Protein AF-X6NP87-F1 (afdb_monomer)

Structure (mmCIF, N/CA/C/O backbone):
data_AF-X6NP87-F1
#
_entry.id   AF-X6NP87-F1
#
loop_
_atom_site.group_PDB
_atom_site.id
_atom_site.type_symbol
_atom_site.label_atom_id
_atom_site.label_alt_id
_atom_site.label_comp_id
_atom_site.label_asym_id
_atom_site.label_entity_id
_atom_site.label_seq_id
_atom_site.pdbx_PDB_ins_code
_atom_site.Cartn_x
_atom_site.Cartn_y
_atom_site.Cartn_z
_atom_site.occupancy
_atom_site.B_iso_or_equiv
_atom_site.auth_seq_id
_atom_site.auth_comp_id
_atom_site.auth_asym_id
_atom_site.auth_atom_id
_atom_site.pdbx_PDB_model_num
ATOM 1 N N . MET A 1 1 ? -3.966 -26.274 59.854 1.00 47.59 1 MET A N 1
ATOM 2 C CA . MET A 1 1 ? -4.151 -26.966 58.561 1.00 47.59 1 MET A CA 1
ATOM 3 C C . MET A 1 1 ? -4.924 -26.050 57.629 1.00 47.59 1 MET A C 1
ATOM 5 O O . MET A 1 1 ? -5.971 -25.593 58.050 1.00 47.59 1 MET A O 1
ATOM 9 N N . SER A 1 2 ? -4.430 -25.860 56.399 1.00 49.91 2 SER A N 1
ATOM 10 C CA . SER A 1 2 ? -5.185 -25.418 55.207 1.00 49.91 2 SER A CA 1
ATOM 11 C C . SER A 1 2 ? -5.801 -23.999 55.250 1.00 49.91 2 SER A C 1
ATOM 13 O O . SER A 1 2 ? -6.514 -23.652 56.171 1.00 49.91 2 SER A O 1
ATOM 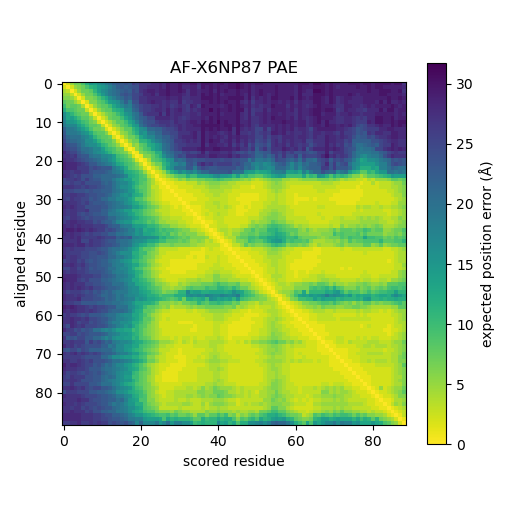15 N N . LYS A 1 3 ? -5.619 -23.098 54.283 1.00 47.44 3 LYS A N 1
ATOM 16 C CA . LYS A 1 3 ? -5.414 -23.270 52.842 1.00 47.44 3 LYS A CA 1
ATOM 17 C C . LYS A 1 3 ? -4.498 -22.154 52.325 1.00 47.44 3 LYS A C 1
ATOM 19 O O . LYS A 1 3 ? -4.806 -20.975 52.465 1.00 47.44 3 LYS A O 1
ATOM 24 N N . LYS A 1 4 ? -3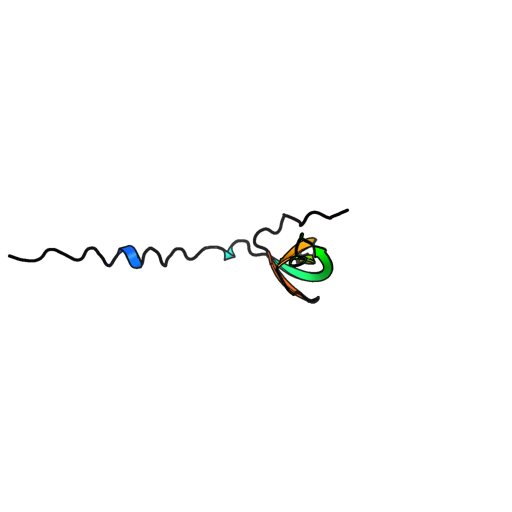.382 -22.540 51.701 1.00 47.31 4 LYS A N 1
ATOM 25 C CA . LYS A 1 4 ? -2.664 -21.700 50.736 1.00 47.31 4 LYS A CA 1
ATOM 26 C C . LYS A 1 4 ? -3.394 -21.786 49.396 1.00 47.31 4 LYS A C 1
ATOM 28 O O . LYS A 1 4 ? -3.820 -22.871 49.013 1.00 47.31 4 LYS A O 1
ATOM 33 N N . GLY A 1 5 ? -3.403 -20.677 48.663 1.00 49.03 5 GLY A N 1
ATOM 34 C CA . GLY A 1 5 ? -3.541 -20.677 47.209 1.00 49.03 5 GLY A C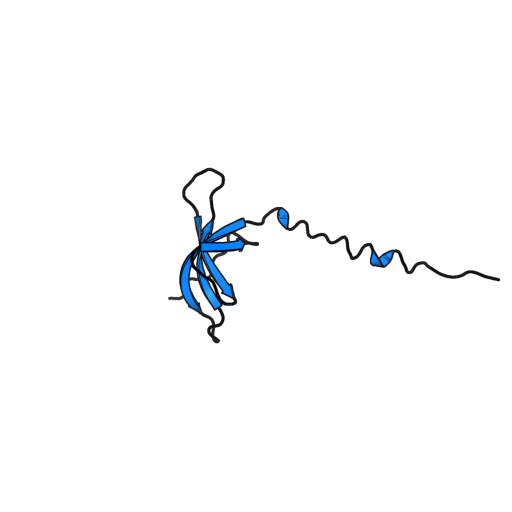A 1
ATOM 35 C C . GLY A 1 5 ? -4.914 -20.260 46.700 1.00 49.03 5 GLY A C 1
ATOM 36 O O . GLY A 1 5 ? -5.881 -20.984 46.865 1.00 49.03 5 GLY A O 1
ATOM 37 N N . THR A 1 6 ? -4.962 -19.090 46.057 1.00 47.25 6 THR A N 1
ATOM 38 C CA . THR A 1 6 ? -5.150 -18.960 44.597 1.00 47.25 6 THR A CA 1
ATOM 39 C C . THR A 1 6 ? -5.101 -17.475 44.219 1.00 47.25 6 THR A C 1
ATOM 41 O O . THR A 1 6 ? -6.091 -16.886 43.801 1.00 47.25 6 THR A O 1
ATOM 44 N N . GLN A 1 7 ? -3.932 -16.841 44.340 1.00 48.75 7 GLN A N 1
ATOM 45 C CA . GLN A 1 7 ? -3.658 -15.551 43.686 1.00 48.75 7 GLN A CA 1
ATOM 46 C C . GLN A 1 7 ? -3.065 -15.802 42.291 1.00 48.75 7 GLN A C 1
ATOM 48 O O . GLN A 1 7 ? -1.959 -15.384 41.979 1.00 48.75 7 GLN A O 1
ATOM 53 N N . GLY A 1 8 ? -3.774 -16.584 41.474 1.00 46.31 8 GLY A N 1
ATOM 54 C CA . GLY A 1 8 ? -3.325 -16.978 40.131 1.00 46.31 8 GLY A CA 1
ATOM 55 C C . GLY A 1 8 ? -4.278 -16.577 39.006 1.00 46.31 8 GLY A C 1
ATOM 56 O O . GLY A 1 8 ? -3.928 -16.725 37.844 1.00 46.31 8 GLY A O 1
ATOM 57 N N . LYS A 1 9 ? -5.478 -16.073 39.327 1.00 41.78 9 LYS A N 1
ATOM 58 C CA . LYS A 1 9 ? -6.515 -15.772 38.323 1.00 41.78 9 LYS A CA 1
ATOM 59 C C . LYS A 1 9 ? -6.691 -14.290 37.986 1.00 41.78 9 LYS A C 1
ATOM 61 O O . LYS A 1 9 ? -7.304 -14.002 36.971 1.00 41.78 9 LYS A O 1
ATOM 66 N N . LYS A 1 10 ? -6.138 -13.358 38.774 1.00 39.62 10 LYS A N 1
ATOM 67 C CA . LYS A 1 10 ? -6.285 -11.914 38.496 1.00 39.62 10 LYS A CA 1
ATOM 68 C C . LYS A 1 10 ? -5.382 -11.392 37.374 1.00 39.62 10 LYS A C 1
ATOM 70 O O . LYS A 1 10 ? -5.777 -10.471 36.684 1.00 39.62 10 LYS A O 1
ATOM 75 N N . LYS A 1 11 ? -4.229 -12.023 37.127 1.00 42.03 11 LYS A N 1
ATOM 76 C CA . LYS A 1 11 ? -3.278 -11.566 36.097 1.00 42.03 11 LYS A CA 1
ATOM 77 C C . LYS A 1 11 ? -3.733 -11.780 34.651 1.00 42.03 11 LYS A C 1
ATOM 79 O O . LYS A 1 11 ? -3.179 -11.155 33.765 1.00 42.03 11 LYS A O 1
ATOM 84 N N . LYS A 1 12 ? -4.700 -12.670 34.404 1.00 38.97 12 LYS A N 1
ATOM 85 C CA . LYS A 1 12 ? -5.092 -13.039 33.035 1.00 38.97 12 LYS A CA 1
ATOM 86 C C . LYS A 1 12 ? -6.146 -12.102 32.429 1.00 38.97 12 LYS A C 1
ATOM 88 O O . LYS A 1 12 ? -6.262 -12.058 31.218 1.00 38.97 12 LYS A O 1
ATOM 93 N N . ALA A 1 13 ? -6.881 -11.364 33.264 1.00 42.91 13 ALA A N 1
ATOM 94 C CA . ALA A 1 13 ? -7.871 -10.384 32.810 1.00 42.91 13 ALA A CA 1
ATOM 95 C C . ALA A 1 13 ? -7.226 -9.030 32.458 1.00 42.91 13 ALA A C 1
ATOM 97 O O . ALA A 1 13 ? -7.647 -8.379 31.516 1.00 42.91 13 ALA A O 1
ATOM 98 N N . GLU A 1 14 ? -6.148 -8.645 33.151 1.00 43.12 14 GLU A N 1
ATOM 99 C CA . GLU A 1 14 ? -5.436 -7.382 32.886 1.00 43.12 14 GLU A CA 1
ATOM 100 C C . GLU A 1 14 ? -4.648 -7.393 31.558 1.00 43.12 14 GLU A C 1
ATOM 102 O O . GLU A 1 14 ? -4.297 -6.336 31.042 1.00 43.12 14 GLU A O 1
ATOM 107 N N . GLU A 1 15 ? -4.367 -8.567 30.978 1.00 46.44 15 GLU A N 1
ATOM 108 C CA . GLU A 1 15 ? -3.714 -8.676 29.661 1.00 46.44 15 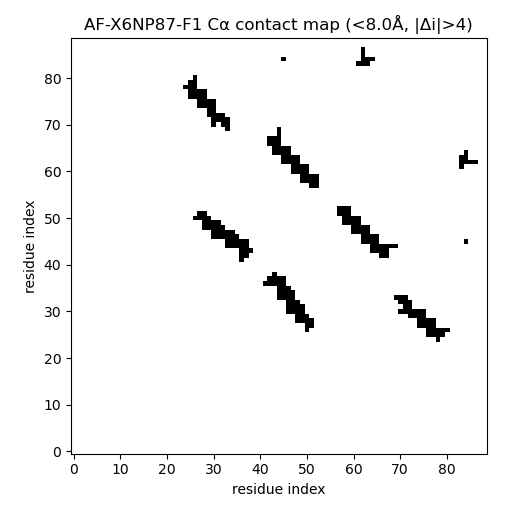GLU A CA 1
ATOM 109 C C . GLU A 1 15 ? -4.690 -8.525 28.479 1.00 46.44 15 GLU A C 1
ATOM 111 O O . GLU A 1 15 ? -4.243 -8.186 27.384 1.00 46.44 15 GLU A O 1
ATOM 116 N N . GLU A 1 16 ? -5.999 -8.718 28.685 1.00 44.66 16 GLU A N 1
ATOM 117 C CA . GLU A 1 16 ? -7.026 -8.559 27.638 1.00 44.66 16 GLU A CA 1
ATOM 118 C C . GLU A 1 16 ? -7.498 -7.099 27.474 1.00 44.66 16 GLU A C 1
ATOM 120 O O . GLU A 1 16 ? -8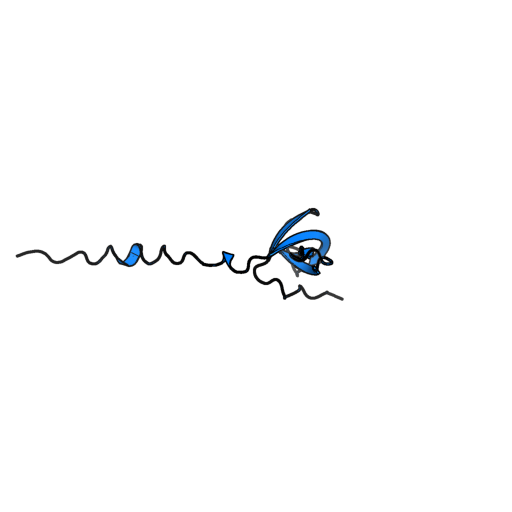.039 -6.751 26.430 1.00 44.66 16 GLU A O 1
ATOM 125 N N . GLU A 1 17 ? -7.204 -6.216 28.436 1.00 46.56 17 GLU A N 1
ATOM 126 C CA . GLU A 1 17 ? -7.605 -4.795 28.432 1.00 46.56 17 GLU A CA 1
ATOM 127 C C . GLU A 1 17 ? -6.541 -3.831 27.877 1.00 46.56 17 GLU A C 1
ATOM 129 O O . GLU A 1 17 ? -6.642 -2.617 28.040 1.00 46.56 17 GLU A O 1
ATOM 134 N N . LYS A 1 18 ? -5.541 -4.319 27.131 1.00 45.75 18 LYS A N 1
ATOM 135 C CA . LYS A 1 18 ? -4.893 -3.456 26.124 1.00 45.75 18 LYS A CA 1
ATOM 136 C C . LYS A 1 18 ? -5.734 -3.455 24.853 1.00 45.75 18 LYS A C 1
ATOM 138 O O . LYS A 1 18 ? -5.249 -3.775 23.768 1.00 45.75 18 LYS A O 1
ATOM 143 N N . GLU A 1 19 ? -7.004 -3.094 25.014 1.00 49.72 19 GLU A N 1
ATOM 144 C CA . GLU A 1 19 ? -7.801 -2.530 23.939 1.00 49.72 19 GLU A CA 1
ATOM 145 C C . GLU A 1 19 ? -7.034 -1.295 23.486 1.00 49.72 19 GLU A C 1
ATOM 147 O O . GLU A 1 19 ? -6.826 -0.326 24.213 1.00 49.72 19 GLU A O 1
ATOM 152 N N . ILE A 1 20 ? -6.412 -1.429 22.331 1.00 51.62 20 ILE A N 1
ATOM 153 C CA . ILE A 1 20 ? -5.571 -0.390 21.790 1.00 51.62 20 ILE A CA 1
ATOM 154 C C . ILE A 1 20 ? -6.558 0.706 21.391 1.00 51.62 20 ILE A C 1
ATOM 156 O O . ILE A 1 20 ? -7.337 0.483 20.466 1.00 51.62 20 ILE A O 1
ATOM 160 N N . ASP A 1 21 ? -6.529 1.857 22.064 1.00 47.81 21 ASP A N 1
ATOM 161 C CA . ASP A 1 21 ? -7.196 3.107 21.658 1.00 47.81 21 ASP A CA 1
ATOM 162 C C . ASP A 1 21 ? -6.613 3.616 20.311 1.00 47.81 21 ASP A C 1
ATOM 164 O O . ASP A 1 21 ? -6.092 4.723 20.177 1.00 47.81 21 ASP A O 1
ATOM 168 N N . LEU A 1 22 ? -6.617 2.760 19.286 1.00 53.31 22 LEU A N 1
ATOM 169 C CA . LEU A 1 22 ? -6.066 2.964 17.948 1.00 53.31 22 LEU A CA 1
ATOM 170 C C . LEU A 1 22 ? -7.035 3.736 17.051 1.00 53.31 22 LEU A C 1
ATOM 172 O O . LEU A 1 22 ? -6.628 4.220 15.997 1.00 53.31 22 LEU A O 1
ATOM 176 N N . GLU A 1 23 ? -8.299 3.878 17.451 1.00 55.06 23 GLU A N 1
ATOM 177 C CA . GLU A 1 23 ? -9.318 4.591 16.675 1.00 55.06 23 GLU A CA 1
ATOM 178 C C . GLU A 1 23 ? -9.097 6.104 16.629 1.00 55.06 23 GLU A C 1
ATOM 180 O O . GLU A 1 23 ? -9.599 6.766 15.722 1.00 55.06 23 GLU A O 1
ATOM 185 N N . ALA A 1 24 ? -8.284 6.661 17.530 1.00 58.84 24 ALA A N 1
ATOM 186 C CA . ALA A 1 24 ? -8.127 8.107 17.648 1.00 58.84 24 ALA A CA 1
ATOM 187 C C . ALA A 1 24 ? -7.463 8.784 16.430 1.00 58.84 24 ALA A C 1
ATO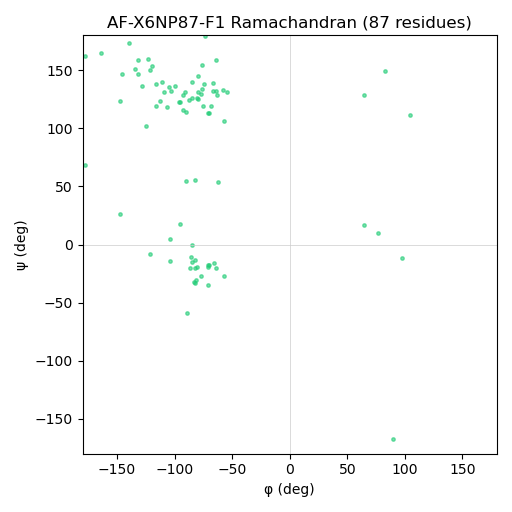M 189 O O . ALA A 1 24 ? -7.563 10.000 16.313 1.00 58.84 24 ALA A O 1
ATOM 190 N N . ASN A 1 25 ? -6.803 8.049 15.519 1.00 69.19 25 ASN A N 1
ATOM 191 C CA . ASN A 1 25 ? -6.091 8.648 14.372 1.00 69.19 25 ASN A CA 1
ATOM 192 C C . ASN A 1 25 ? -6.068 7.791 13.086 1.00 69.19 25 ASN A C 1
ATOM 194 O O . ASN A 1 25 ? -5.171 7.934 12.251 1.00 69.19 25 ASN A O 1
ATOM 198 N N . LEU A 1 26 ? -7.046 6.903 12.882 1.00 84.62 26 LEU A N 1
ATOM 199 C CA . LEU A 1 26 ? -7.136 6.129 11.637 1.00 84.62 26 LEU A CA 1
ATOM 200 C C . LEU A 1 26 ? -7.657 6.988 10.481 1.00 84.62 26 LEU A C 1
ATOM 202 O O . LEU A 1 26 ? -8.793 7.460 10.492 1.00 84.62 26 LEU A O 1
ATOM 206 N N . VAL A 1 27 ? -6.846 7.135 9.432 1.00 89.62 27 VAL A N 1
ATOM 207 C CA . VAL A 1 27 ? -7.238 7.883 8.232 1.00 89.62 27 VAL A CA 1
ATOM 208 C C . VAL A 1 27 ? -7.530 6.928 7.083 1.00 89.62 27 VAL A C 1
ATOM 210 O O . VAL A 1 27 ? -6.649 6.220 6.597 1.00 89.62 27 VAL A O 1
ATOM 213 N N . HIS A 1 28 ? -8.768 6.940 6.601 1.00 92.38 28 HIS A N 1
ATOM 214 C CA . HIS A 1 28 ? -9.180 6.145 5.450 1.00 92.38 28 HIS A CA 1
ATOM 215 C C . HIS A 1 28 ? -8.742 6.822 4.150 1.00 92.38 28 HIS A C 1
ATOM 217 O O . HIS A 1 28 ? -8.998 8.004 3.937 1.00 92.38 28 HIS A O 1
ATOM 223 N N . ALA A 1 29 ? -8.108 6.074 3.253 1.00 94.56 29 ALA A N 1
ATOM 224 C CA . ALA A 1 29 ? -7.648 6.574 1.965 1.00 94.56 29 ALA A CA 1
ATOM 225 C C . ALA A 1 29 ? -8.131 5.674 0.826 1.00 94.56 29 ALA A C 1
ATOM 227 O O . ALA A 1 29 ? -8.037 4.452 0.901 1.00 94.56 29 ALA A O 1
ATOM 228 N N . LYS A 1 30 ? -8.611 6.277 -0.262 1.00 95.75 30 LYS A N 1
ATOM 229 C CA . LYS A 1 30 ? -9.067 5.559 -1.455 1.00 95.75 30 LYS A CA 1
ATOM 230 C C . LYS A 1 30 ? -7.932 5.389 -2.456 1.00 95.75 30 LYS A C 1
ATOM 232 O O . LYS A 1 30 ? -7.276 6.364 -2.822 1.00 95.75 30 LYS A O 1
ATOM 237 N N . VAL A 1 31 ? -7.732 4.180 -2.968 1.00 96.88 31 VAL A N 1
ATOM 238 C CA . VAL A 1 31 ? -6.751 3.890 -4.017 1.00 96.88 31 VAL A CA 1
ATOM 239 C C . VAL A 1 31 ? -7.228 4.479 -5.345 1.00 96.88 31 VAL A C 1
ATOM 241 O O . VAL A 1 31 ? -8.213 4.032 -5.935 1.00 96.88 31 VAL A O 1
ATOM 244 N N . LEU A 1 32 ? -6.503 5.482 -5.842 1.00 96.50 32 LEU A N 1
ATOM 245 C CA . LEU A 1 32 ? -6.757 6.110 -7.141 1.00 96.50 32 LEU A CA 1
ATOM 246 C C . LEU A 1 32 ? -6.154 5.312 -8.295 1.00 96.50 32 LEU A C 1
ATOM 248 O O . LEU A 1 32 ? -6.704 5.304 -9.397 1.00 96.50 32 LEU A O 1
ATOM 252 N N . GLY A 1 33 ? -5.014 4.665 -8.059 1.00 95.31 33 GLY A N 1
ATOM 253 C CA . GLY A 1 33 ? -4.322 3.901 -9.083 1.00 95.31 33 GLY A CA 1
ATOM 254 C C . GLY A 1 33 ? -3.064 3.214 -8.575 1.00 95.31 33 GLY A C 1
ATOM 255 O O . GLY A 1 33 ? -2.513 3.558 -7.528 1.00 95.31 33 GLY A O 1
ATOM 256 N N . ILE A 1 34 ? -2.619 2.239 -9.357 1.00 94.44 34 ILE A N 1
ATOM 257 C CA . ILE A 1 34 ? -1.381 1.497 -9.139 1.00 94.44 34 ILE A CA 1
ATOM 258 C C . ILE A 1 34 ? -0.284 2.201 -9.932 1.00 94.44 34 ILE A C 1
ATOM 260 O O . ILE A 1 34 ? -0.470 2.484 -11.112 1.00 94.44 34 ILE A O 1
ATOM 264 N N . VAL A 1 35 ? 0.833 2.513 -9.278 1.00 93.00 35 VAL A N 1
ATOM 265 C CA . VAL A 1 35 ? 1.961 3.214 -9.902 1.00 93.00 35 VAL A CA 1
ATOM 266 C C . VAL A 1 35 ? 2.923 2.203 -10.506 1.00 93.00 35 VAL A C 1
ATOM 268 O O . VAL A 1 35 ? 3.177 2.230 -11.704 1.00 93.00 35 VAL A O 1
ATOM 271 N N . MET A 1 36 ? 3.452 1.302 -9.677 1.00 91.25 36 MET A N 1
ATOM 272 C CA . MET A 1 36 ? 4.424 0.289 -10.089 1.00 91.25 36 MET A CA 1
ATOM 273 C C . MET A 1 36 ? 4.537 -0.829 -9.050 1.00 91.25 36 MET A C 1
ATOM 275 O O . MET A 1 36 ? 4.148 -0.655 -7.893 1.00 91.25 36 MET A O 1
ATOM 279 N N . ARG A 1 37 ? 5.137 -1.958 -9.436 1.00 91.12 37 ARG A N 1
ATOM 280 C CA . ARG A 1 37 ? 5.673 -2.932 -8.475 1.00 91.12 37 ARG A CA 1
ATOM 281 C C . ARG A 1 37 ? 7.081 -2.522 -8.056 1.00 91.12 37 ARG A C 1
ATOM 283 O O . ARG A 1 37 ? 7.867 -2.063 -8.877 1.00 91.12 37 ARG A O 1
ATOM 290 N N . THR A 1 38 ? 7.378 -2.676 -6.776 1.00 86.12 38 THR A N 1
ATOM 291 C CA . THR A 1 38 ? 8.626 -2.269 -6.133 1.00 86.12 38 THR A CA 1
ATOM 292 C C . THR A 1 38 ? 9.106 -3.322 -5.123 1.00 86.12 38 THR A C 1
ATOM 294 O O . THR A 1 38 ? 8.433 -4.322 -4.853 1.00 86.12 38 THR A O 1
ATOM 297 N N . GLY A 1 39 ? 10.303 -3.104 -4.577 1.00 84.00 39 GLY A N 1
ATOM 298 C CA . GLY A 1 39 ? 11.009 -4.021 -3.685 1.00 84.00 39 GLY A CA 1
ATOM 299 C C . GLY A 1 39 ? 11.776 -5.113 -4.436 1.00 84.00 39 GLY A C 1
ATOM 300 O O . GLY A 1 39 ? 11.357 -5.568 -5.496 1.00 84.00 39 GLY A O 1
ATOM 301 N N . ALA A 1 40 ? 12.891 -5.576 -3.863 1.00 83.62 40 ALA A N 1
ATOM 302 C CA . ALA A 1 40 ? 13.811 -6.526 -4.507 1.00 83.62 40 ALA A CA 1
ATOM 303 C C . ALA A 1 40 ? 13.154 -7.850 -4.952 1.00 83.62 40 ALA A C 1
ATOM 305 O O . ALA A 1 40 ? 13.617 -8.483 -5.892 1.00 83.62 40 ALA A O 1
ATOM 306 N N . ARG A 1 41 ? 12.065 -8.265 -4.287 1.00 85.62 41 ARG A N 1
ATOM 307 C CA . ARG A 1 41 ? 11.291 -9.477 -4.616 1.00 85.62 41 ARG A CA 1
ATOM 308 C C . ARG A 1 41 ? 9.963 -9.201 -5.339 1.00 85.62 41 ARG A C 1
ATOM 310 O O . ARG A 1 41 ? 9.178 -10.124 -5.514 1.00 85.62 41 ARG A O 1
ATOM 317 N N . GLY A 1 42 ? 9.661 -7.950 -5.700 1.00 82.44 42 GLY A N 1
ATOM 318 C CA . GLY A 1 42 ? 8.439 -7.584 -6.438 1.00 82.44 42 GLY A CA 1
ATOM 319 C C . GLY A 1 42 ? 7.110 -7.814 -5.696 1.00 82.44 42 GLY A C 1
ATOM 320 O O . GLY A 1 42 ? 6.049 -7.850 -6.326 1.00 82.44 42 GLY A O 1
ATOM 321 N N . GLN A 1 43 ? 7.159 -7.994 -4.372 1.00 88.88 43 GLN A N 1
ATOM 322 C CA . GLN A 1 43 ? 5.991 -8.254 -3.515 1.00 88.88 43 GLN A CA 1
ATOM 323 C C . GLN A 1 43 ? 5.280 -6.976 -3.048 1.00 88.88 43 GLN A C 1
ATOM 325 O O . GLN A 1 43 ? 4.188 -7.046 -2.481 1.00 88.88 43 GLN A O 1
ATOM 330 N N . VAL A 1 44 ? 5.897 -5.813 -3.269 1.00 93.44 44 VAL A N 1
ATOM 331 C CA . VAL A 1 44 ? 5.359 -4.521 -2.850 1.00 93.44 44 VAL A CA 1
ATOM 332 C C . VAL A 1 44 ? 4.816 -3.797 -4.071 1.00 93.44 44 VAL A C 1
ATOM 334 O O . VAL A 1 44 ? 5.461 -3.740 -5.114 1.00 93.44 44 VAL A O 1
ATOM 337 N N . THR A 1 45 ? 3.636 -3.214 -3.942 1.00 93.88 45 THR A N 1
ATOM 338 C CA . THR A 1 45 ? 3.024 -2.385 -4.976 1.00 93.88 45 THR A CA 1
ATOM 339 C C . THR A 1 45 ? 2.969 -0.952 -4.476 1.00 93.88 45 THR A C 1
ATOM 341 O O . THR A 1 45 ? 2.396 -0.681 -3.422 1.00 93.88 45 THR A O 1
ATOM 344 N N . GLN A 1 46 ? 3.557 -0.022 -5.225 1.00 94.00 46 GLN A N 1
ATOM 345 C CA . GLN A 1 46 ? 3.385 1.396 -4.954 1.00 94.00 46 GLN A CA 1
ATOM 346 C C . GLN A 1 46 ? 2.050 1.855 -5.542 1.00 94.00 46 GLN A C 1
ATOM 348 O O . GLN A 1 46 ? 1.774 1.670 -6.730 1.00 94.00 46 GLN A O 1
ATOM 353 N N . VAL A 1 47 ? 1.223 2.467 -4.707 1.00 95.75 47 VAL A N 1
ATOM 354 C CA . VAL A 1 47 ? -0.109 2.958 -5.048 1.00 95.75 47 VAL A CA 1
ATOM 355 C C . VAL A 1 47 ? -0.212 4.450 -4.798 1.00 95.75 47 VAL A C 1
ATOM 357 O O . VAL A 1 47 ? 0.430 5.003 -3.904 1.00 95.75 47 VAL A O 1
ATOM 360 N N . LYS A 1 48 ? -1.055 5.095 -5.596 1.00 95.50 48 LYS A N 1
ATOM 361 C CA . LYS A 1 48 ? -1.484 6.473 -5.404 1.00 95.50 48 LYS A CA 1
ATOM 362 C C . LYS A 1 48 ? -2.822 6.448 -4.680 1.00 95.50 48 LYS A C 1
ATOM 364 O O . LYS A 1 48 ? -3.778 5.855 -5.186 1.00 95.50 48 LYS A O 1
ATOM 369 N N . VAL A 1 49 ? -2.899 7.095 -3.525 1.00 96.31 49 VAL A N 1
ATOM 370 C CA . VAL A 1 49 ? -4.108 7.145 -2.698 1.00 96.31 49 VAL A CA 1
ATOM 371 C C . VAL A 1 49 ? -4.590 8.573 -2.502 1.00 96.31 49 VAL A C 1
ATOM 373 O O . VAL A 1 49 ? -3.810 9.519 -2.584 1.00 96.31 49 VAL A O 1
ATOM 376 N N . SER A 1 50 ? -5.887 8.710 -2.267 1.00 94.81 50 SER A N 1
ATOM 377 C CA . SER A 1 50 ? -6.586 9.956 -1.988 1.00 94.81 50 SER A CA 1
ATOM 378 C C . SER A 1 50 ? -7.152 9.890 -0.583 1.00 94.81 50 SER A C 1
ATOM 380 O O . SER A 1 50 ? -7.997 9.038 -0.308 1.00 94.81 50 SER A O 1
ATOM 382 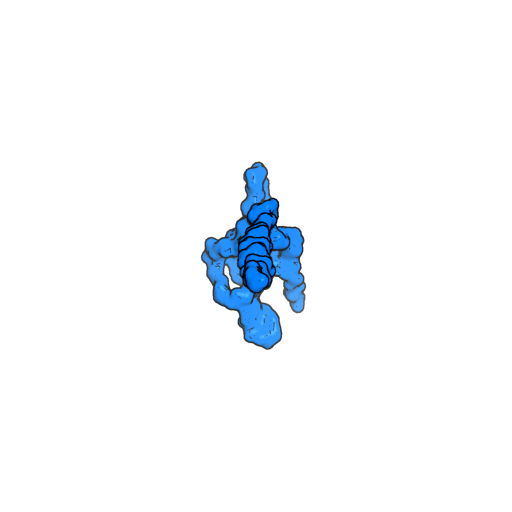N N . ILE A 1 51 ? -6.722 10.797 0.281 1.00 92.50 51 ILE A N 1
ATOM 383 C CA . ILE A 1 51 ? -7.347 11.017 1.580 1.00 92.50 51 ILE A CA 1
ATOM 384 C C . ILE A 1 51 ? -8.487 12.026 1.381 1.00 92.50 51 ILE A C 1
ATOM 386 O O . ILE A 1 51 ? -8.238 13.102 0.823 1.00 92.50 51 ILE A O 1
ATOM 390 N N . PRO A 1 52 ? -9.727 11.694 1.778 1.00 88.56 52 PRO A N 1
ATOM 391 C CA . PRO A 1 52 ? -10.811 12.661 1.812 1.00 88.56 52 PRO A CA 1
ATOM 392 C C . PRO A 1 52 ? -10.519 13.713 2.888 1.00 88.56 52 PRO A C 1
ATOM 394 O O . PRO A 1 52 ? -10.151 13.375 4.010 1.00 88.56 52 PRO A O 1
ATOM 397 N N . ASP A 1 53 ? -10.668 14.987 2.538 1.00 84.31 53 ASP A N 1
ATOM 398 C CA . ASP A 1 53 ? -10.581 16.077 3.507 1.00 84.31 53 ASP A CA 1
ATOM 399 C C . ASP A 1 53 ? -11.957 16.251 4.174 1.00 84.31 53 ASP A C 1
ATOM 401 O O . ASP A 1 53 ? -12.950 16.412 3.454 1.00 84.31 53 ASP A O 1
ATOM 405 N N . PRO A 1 54 ? -12.058 16.219 5.516 1.00 74.19 54 PRO A N 1
ATOM 406 C CA . PRO A 1 54 ? -13.335 16.386 6.212 1.00 74.19 54 PRO A CA 1
ATOM 407 C C . PRO A 1 54 ? -13.963 17.774 6.000 1.00 74.19 54 PRO A C 1
ATOM 409 O O . PRO A 1 54 ? -15.170 17.931 6.148 1.00 74.19 54 PRO A O 1
ATOM 412 N N . THR A 1 55 ? -13.172 18.772 5.607 1.00 78.00 55 THR A N 1
ATOM 413 C CA . THR A 1 55 ? -13.594 20.170 5.416 1.00 78.00 55 THR A CA 1
ATOM 414 C C . THR A 1 55 ? -14.196 20.422 4.025 1.00 78.00 55 THR A C 1
ATOM 416 O O . THR A 1 55 ? -14.575 21.545 3.707 1.00 78.00 55 THR A O 1
ATOM 419 N N . GLY A 1 56 ? -14.261 19.403 3.155 1.00 74.25 56 GLY A N 1
ATOM 420 C CA . GLY A 1 56 ? -14.759 19.547 1.779 1.00 74.25 56 GLY A CA 1
ATOM 421 C C . GLY A 1 56 ? -13.766 20.204 0.811 1.00 74.25 56 GLY A C 1
ATOM 422 O O . GLY A 1 56 ? -14.118 20.524 -0.325 1.00 74.25 56 GLY A O 1
ATOM 423 N N . ASN A 1 57 ? -12.517 20.392 1.241 1.00 83.12 57 ASN A N 1
ATOM 424 C CA . ASN A 1 57 ? -11.433 20.896 0.403 1.00 83.12 57 ASN A CA 1
ATOM 425 C C . ASN A 1 57 ? -10.932 19.837 -0.596 1.00 83.12 57 ASN A C 1
ATOM 427 O O . ASN A 1 57 ? -11.400 18.696 -0.649 1.00 83.12 57 ASN A O 1
ATOM 431 N N . LYS A 1 58 ? -9.945 20.219 -1.418 1.00 84.69 58 LYS A N 1
ATOM 432 C CA . LYS A 1 58 ? -9.303 19.300 -2.369 1.00 84.69 58 LYS A CA 1
ATOM 433 C C . LYS A 1 58 ? -8.695 18.103 -1.621 1.00 84.69 58 LYS A C 1
ATOM 435 O O . LYS A 1 58 ? -7.960 18.315 -0.659 1.00 84.69 58 LYS A O 1
ATOM 440 N N . PRO A 1 59 ? -8.924 16.862 -2.086 1.00 86.38 59 PRO A N 1
ATOM 441 C CA . PRO A 1 59 ? -8.399 15.686 -1.412 1.00 86.38 59 PRO A CA 1
ATOM 442 C C . PRO A 1 59 ? -6.870 15.645 -1.482 1.00 86.38 59 PRO A C 1
ATOM 444 O O . PRO A 1 59 ? -6.270 15.911 -2.532 1.00 86.38 59 PRO A O 1
ATOM 447 N N . ARG A 1 60 ? -6.232 15.261 -0.374 1.00 90.50 60 ARG A N 1
ATOM 448 C CA . ARG A 1 60 ? -4.777 15.102 -0.310 1.00 90.50 60 ARG A CA 1
ATOM 449 C C . ARG A 1 60 ? -4.378 13.796 -0.988 1.00 90.50 60 ARG A C 1
ATOM 451 O O . ARG A 1 60 ? -4.918 12.734 -0.687 1.00 90.50 60 ARG A O 1
ATOM 458 N N . ILE A 1 61 ? -3.417 13.868 -1.903 1.00 93.12 61 ILE A N 1
ATOM 459 C CA . ILE A 1 61 ? -2.913 12.708 -2.642 1.00 93.12 61 ILE A CA 1
ATOM 460 C C . ILE A 1 61 ? -1.565 12.295 -2.064 1.00 93.12 61 ILE A C 1
ATOM 462 O O . ILE A 1 61 ? -0.690 13.141 -1.923 1.00 93.12 61 ILE A O 1
ATOM 466 N N . LEU A 1 62 ? -1.392 11.000 -1.803 1.00 93.19 62 LEU A N 1
ATOM 467 C 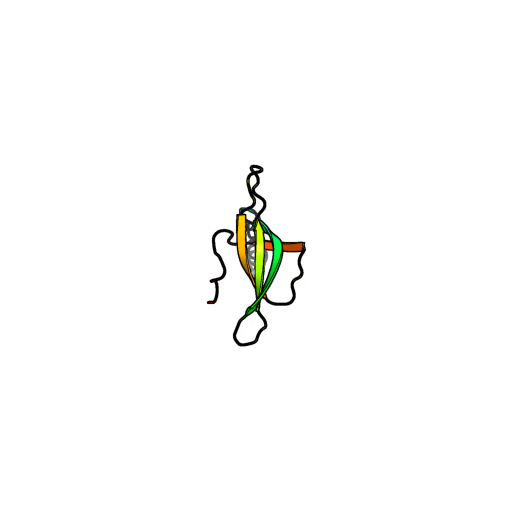CA . LEU A 1 62 ? -0.162 10.423 -1.258 1.00 93.19 62 LEU A CA 1
ATOM 468 C C . LEU A 1 62 ? 0.267 9.185 -2.048 1.00 93.19 62 LEU A C 1
ATOM 470 O O . LEU A 1 62 ? -0.561 8.502 -2.660 1.00 93.19 62 LEU A O 1
ATOM 474 N N . TYR A 1 63 ? 1.550 8.837 -1.955 1.00 94.81 63 TYR A N 1
ATOM 475 C CA . TYR A 1 63 ? 2.055 7.535 -2.392 1.00 94.81 63 TYR A CA 1
ATOM 476 C C . TYR A 1 63 ? 2.240 6.583 -1.214 1.00 94.81 63 TYR A C 1
ATOM 478 O O . TYR A 1 63 ? 2.797 6.955 -0.178 1.00 94.81 63 TYR A O 1
ATOM 486 N N . ARG A 1 64 ? 1.816 5.326 -1.379 1.00 95.38 64 ARG A N 1
ATOM 487 C CA . ARG A 1 64 ? 1.983 4.274 -0.370 1.00 95.38 64 ARG A CA 1
ATOM 488 C C . ARG A 1 64 ? 2.478 2.974 -0.961 1.00 95.38 64 ARG A C 1
ATOM 490 O O . ARG A 1 64 ? 2.217 2.667 -2.115 1.00 95.38 64 ARG A O 1
ATOM 497 N N . ASN A 1 65 ? 3.192 2.225 -0.135 1.00 94.44 65 ASN A N 1
ATOM 498 C CA . ASN A 1 65 ? 3.599 0.866 -0.430 1.00 94.44 65 ASN A CA 1
ATOM 499 C C . ASN A 1 65 ? 2.574 -0.071 0.198 1.00 94.44 65 ASN A C 1
ATOM 501 O O . ASN A 1 65 ? 2.348 -0.015 1.403 1.00 94.44 65 ASN A O 1
ATOM 505 N N . VAL A 1 66 ? 1.962 -0.913 -0.624 1.00 95.12 66 VAL A N 1
ATOM 506 C CA . VAL A 1 66 ? 1.048 -1.966 -0.190 1.00 95.12 66 VAL A CA 1
ATOM 507 C C . VAL A 1 66 ? 1.742 -3.299 -0.407 1.00 95.12 66 VAL A C 1
ATOM 509 O O . VAL A 1 66 ? 2.304 -3.548 -1.475 1.00 95.12 66 VAL A O 1
ATOM 512 N N . ALA A 1 67 ? 1.729 -4.148 0.612 1.00 93.31 67 ALA A N 1
ATOM 513 C CA . ALA A 1 67 ? 2.161 -5.527 0.468 1.00 93.31 67 ALA A CA 1
ATOM 514 C C . ALA A 1 67 ? 1.025 -6.335 -0.171 1.00 93.31 67 ALA A C 1
ATOM 516 O O . ALA A 1 67 ? -0.093 -6.343 0.339 1.00 93.31 67 ALA A O 1
ATOM 517 N N . GLY A 1 68 ? 1.317 -7.022 -1.274 1.00 91.19 68 GLY A N 1
ATOM 518 C CA . GLY A 1 68 ? 0.346 -7.888 -1.936 1.00 91.19 68 GLY A CA 1
ATOM 519 C C . GLY A 1 68 ? -0.526 -7.205 -3.001 1.00 91.19 68 GLY A C 1
ATOM 520 O O . GLY A 1 68 ? -0.188 -6.126 -3.507 1.00 91.19 68 GLY A O 1
ATOM 521 N N . PRO A 1 69 ? -1.599 -7.893 -3.435 1.00 92.25 69 PRO A N 1
ATOM 522 C CA . PRO A 1 69 ? -2.467 -7.434 -4.509 1.00 92.25 69 PRO A CA 1
ATOM 523 C C . PRO A 1 69 ? -3.367 -6.289 -4.040 1.00 92.25 69 PRO A C 1
ATOM 525 O O . PRO A 1 69 ? -3.942 -6.332 -2.960 1.00 92.25 69 PRO A O 1
ATOM 528 N N . VAL A 1 70 ? -3.521 -5.285 -4.895 1.00 94.88 70 VAL A N 1
ATOM 529 C CA . VAL A 1 70 ? -4.368 -4.112 -4.659 1.00 94.88 70 VAL A CA 1
ATOM 530 C C . VAL A 1 70 ? -4.978 -3.678 -5.982 1.00 94.88 70 VAL A C 1
ATOM 532 O O . VAL A 1 70 ? -4.355 -3.845 -7.035 1.00 94.88 70 VAL A O 1
ATOM 535 N N . LYS A 1 71 ? -6.197 -3.146 -5.948 1.00 95.38 71 LYS A N 1
ATOM 536 C CA . LYS A 1 71 ? -6.936 -2.680 -7.121 1.00 95.38 71 LYS A CA 1
ATOM 537 C C . LYS A 1 71 ? -7.333 -1.215 -6.963 1.00 95.38 71 LYS A C 1
ATOM 539 O O . LYS A 1 71 ? -7.370 -0.642 -5.876 1.00 95.38 71 LYS A O 1
ATOM 544 N N . LYS A 1 72 ? -7.614 -0.571 -8.096 1.00 95.44 72 LYS A N 1
ATOM 545 C CA . LYS A 1 72 ? -8.172 0.783 -8.107 1.00 95.44 72 LYS A CA 1
ATOM 546 C C . LYS A 1 72 ? -9.556 0.758 -7.457 1.00 95.44 72 LYS A C 1
ATOM 548 O O . LYS A 1 72 ? -10.392 -0.047 -7.849 1.00 95.44 72 LYS A O 1
ATOM 553 N N . GLY A 1 73 ? -9.801 1.688 -6.539 1.00 94.62 73 GLY A N 1
ATOM 554 C CA . GLY A 1 73 ? -11.061 1.794 -5.807 1.00 94.62 73 GLY A CA 1
ATOM 555 C C . GLY A 1 73 ? -11.052 1.146 -4.425 1.00 94.62 73 GLY A C 1
ATOM 556 O O . GLY A 1 73 ? -11.959 1.451 -3.655 1.00 94.62 73 GLY A O 1
ATOM 557 N N . ASP A 1 74 ? -10.032 0.350 -4.092 1.00 96.19 74 ASP A N 1
ATOM 558 C CA . ASP A 1 74 ? -9.862 -0.209 -2.748 1.00 96.19 74 ASP A CA 1
ATOM 559 C C . ASP A 1 74 ? -9.636 0.904 -1.712 1.00 96.19 74 ASP A C 1
ATOM 561 O O . ASP A 1 74 ? -9.203 2.013 -2.047 1.00 96.19 74 ASP A O 1
ATOM 565 N N . PHE A 1 75 ? -9.900 0.604 -0.441 1.00 94.38 75 PHE A N 1
ATOM 566 C CA . PHE A 1 75 ? -9.642 1.508 0.678 1.00 94.38 75 PHE A CA 1
ATOM 567 C C . PHE A 1 75 ? -8.509 0.976 1.548 1.00 94.38 75 PHE A C 1
ATOM 569 O O . PHE A 1 75 ? -8.419 -0.221 1.808 1.00 94.38 75 PHE A O 1
ATOM 576 N N . LEU A 1 76 ? -7.646 1.881 2.000 1.00 93.94 76 LEU A N 1
ATOM 577 C CA . LEU A 1 76 ? -6.574 1.602 2.945 1.00 93.94 76 LEU A CA 1
ATOM 578 C C . LEU A 1 76 ? -6.816 2.390 4.227 1.00 93.94 76 LEU A C 1
ATOM 580 O O . LEU A 1 76 ? -7.136 3.578 4.170 1.00 93.94 76 LEU A O 1
ATOM 584 N N . CYS A 1 77 ? -6.584 1.752 5.367 1.00 93.38 77 CYS A N 1
ATOM 585 C CA . CYS A 1 77 ? -6.502 2.435 6.651 1.00 93.38 77 CYS A CA 1
ATOM 586 C C . CYS A 1 77 ? -5.047 2.847 6.888 1.00 93.38 77 CYS A C 1
ATOM 588 O O . CYS A 1 77 ? -4.154 2.004 6.993 1.00 93.38 77 CYS A O 1
ATOM 590 N N . LEU A 1 78 ? -4.793 4.152 6.918 1.00 91.25 78 LEU A N 1
ATOM 591 C CA . LEU A 1 78 ? -3.479 4.719 7.185 1.00 91.25 78 LEU A CA 1
ATOM 592 C C . LEU A 1 78 ? -3.360 5.003 8.682 1.00 91.25 78 LEU A C 1
ATOM 594 O O . LEU A 1 78 ? -4.061 5.863 9.205 1.00 91.25 78 LEU A O 1
ATOM 598 N N . LEU A 1 79 ? -2.435 4.302 9.337 1.00 90.06 79 LEU A N 1
ATOM 599 C CA . LEU A 1 79 ? -2.045 4.571 10.727 1.00 90.06 79 LEU A CA 1
ATOM 600 C C . LEU A 1 79 ? -1.250 5.879 10.848 1.00 90.06 79 LEU A C 1
ATOM 602 O O . LEU A 1 79 ? -1.371 6.610 11.818 1.00 90.06 79 LEU A O 1
ATOM 606 N N . GLU A 1 80 ? -0.443 6.184 9.832 1.00 89.25 80 GLU A N 1
ATOM 607 C CA . GLU A 1 80 ? 0.357 7.405 9.754 1.00 89.25 80 GLU A CA 1
ATOM 608 C C . GLU A 1 80 ? 0.002 8.106 8.444 1.00 89.25 80 GLU A C 1
ATOM 610 O O . GLU A 1 80 ? 0.445 7.665 7.385 1.00 89.25 80 GLU A O 1
ATOM 615 N N . SER A 1 81 ? -0.812 9.162 8.456 1.00 88.31 81 SER A N 1
ATOM 616 C CA . SER A 1 81 ? -1.272 9.845 7.230 1.00 88.31 81 SER A CA 1
ATOM 617 C C . SER A 1 81 ? -0.240 10.820 6.645 1.00 88.31 81 SER A C 1
ATOM 619 O O . SER A 1 81 ? -0.285 11.125 5.456 1.00 88.31 81 SER A O 1
ATOM 621 N N . GLU A 1 82 ? 0.742 11.255 7.432 1.00 89.12 82 GLU A N 1
ATOM 622 C CA . GLU A 1 82 ? 1.709 12.280 7.017 1.00 89.12 82 GLU A CA 1
ATOM 623 C C . GLU A 1 82 ? 2.862 11.750 6.163 1.00 89.12 82 GLU A C 1
ATOM 625 O O . GLU A 1 82 ? 3.379 12.471 5.309 1.00 89.12 82 GLU A O 1
ATOM 630 N N . ARG A 1 83 ? 3.266 10.493 6.373 1.00 89.88 83 ARG A N 1
ATOM 631 C CA . ARG A 1 83 ? 4.411 9.894 5.676 1.00 89.88 83 ARG A CA 1
ATOM 632 C C . ARG A 1 83 ? 4.062 9.516 4.244 1.00 89.88 83 ARG A C 1
ATOM 634 O O . ARG A 1 83 ? 2.929 9.188 3.923 1.00 89.88 83 ARG A O 1
ATOM 641 N N . GLU A 1 84 ? 5.050 9.468 3.368 1.00 91.69 84 GLU A N 1
ATOM 642 C CA . GLU A 1 84 ? 4.846 8.994 2.000 1.00 91.69 84 GLU A CA 1
ATOM 643 C C . GLU A 1 84 ? 5.915 7.985 1.611 1.00 91.69 84 GLU A C 1
ATOM 645 O O . GLU A 1 84 ? 7.066 8.063 2.045 1.00 91.69 84 GLU A O 1
ATOM 650 N N . ALA A 1 85 ? 5.528 7.018 0.779 1.00 90.50 85 ALA A N 1
ATOM 651 C CA . ALA A 1 85 ? 6.495 6.143 0.144 1.00 90.50 85 ALA A CA 1
ATOM 652 C C . ALA A 1 85 ? 7.393 6.986 -0.766 1.00 90.50 85 ALA A C 1
ATOM 654 O O . ALA A 1 85 ? 6.908 7.732 -1.618 1.00 90.50 85 ALA A O 1
ATOM 655 N N . ARG A 1 86 ? 8.712 6.844 -0.600 1.00 88.44 86 ARG A N 1
ATOM 656 C CA . ARG A 1 86 ? 9.696 7.556 -1.415 1.00 88.44 86 ARG A CA 1
ATOM 657 C C . ARG A 1 86 ? 9.433 7.290 -2.898 1.00 88.44 86 ARG A C 1
ATOM 659 O O . ARG A 1 86 ? 9.297 6.141 -3.320 1.00 88.44 86 ARG A O 1
ATOM 666 N N . ARG A 1 87 ? 9.401 8.356 -3.698 1.00 77.75 87 ARG A N 1
ATOM 667 C CA . ARG A 1 87 ? 9.363 8.235 -5.155 1.00 77.75 87 ARG A CA 1
ATOM 668 C C . ARG A 1 87 ? 10.707 7.687 -5.630 1.00 77.75 87 ARG A C 1
ATOM 670 O O . ARG A 1 87 ? 11.746 8.294 -5.371 1.00 77.75 87 ARG A O 1
ATOM 677 N N . LEU A 1 88 ? 10.680 6.528 -6.276 1.00 70.62 88 LEU A N 1
ATOM 678 C CA . LEU A 1 88 ? 11.854 5.978 -6.945 1.00 70.62 88 LEU A CA 1
ATOM 679 C C . LEU A 1 88 ? 12.047 6.747 -8.261 1.00 70.62 88 LEU A C 1
ATOM 681 O O . LEU A 1 88 ? 11.063 7.047 -8.943 1.00 70.62 88 LEU A O 1
ATOM 685 N N . ARG A 1 89 ? 13.289 7.151 -8.539 1.00 67.31 89 ARG A N 1
ATOM 686 C CA . ARG A 1 89 ? 13.708 7.811 -9.781 1.00 67.31 89 ARG A CA 1
ATOM 687 C C . ARG A 1 89 ? 14.377 6.786 -10.678 1.00 67.31 89 ARG A C 1
ATOM 689 O O . ARG A 1 89 ? 15.062 5.911 -10.106 1.00 67.31 89 ARG A O 1
#

Solvent-accessible surface area (backbone atoms only — not comparable to full-atom values): 5759 Å² total; per-residue (Å²): 132,88,82,87,87,79,95,73,69,70,72,67,60,67,68,68,68,69,68,72,83,59,76,84,60,62,40,64,25,37,28,71,36,78,72,48,74,36,68,100,81,59,55,29,28,34,30,36,31,34,32,76,42,94,84,73,56,82,58,51,74,46,40,39,75,39,80,55,92,83,58,69,70,42,77,44,80,28,78,63,76,86,67,62,50,81,82,84,131

Organism: 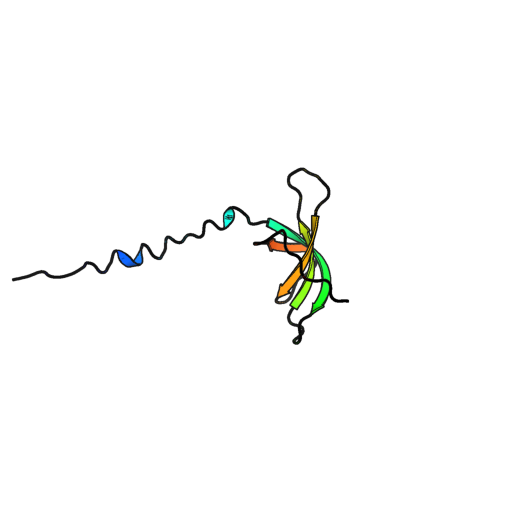Reticulomyxa filosa (NCBI:txid46433)

Foldseek 3Di:
DDDDDDPDPPVVVVVVPPPPPLVPDWFKWFFQAWDAQDDPVSQKTKTWIWTDDPVNDDTDIAIDIDGHDDDHGDMDTDSPPPDHDDDDD

InterPro domains:
  IPR000289 Small ribosomal subunit protein eS28 [PF01200] (27-88)
  IPR000289 Small ribosomal subunit protein eS28 [PTHR10769] (24-89)
  IPR012340 Nucleic acid-binding, OB-fold [G3DSA:2.40.50.140] (25-89)
  IPR012340 Nucleic acid-binding, OB-fold [SSF50249] (25-89)
  IPR028626 Ribosomal protein eS28 conserved site [PS00961] (80-88)

Mean predicted aligned error: 12.32 Å

pLDDT: mean 78.12, std 19.87, range [38.97, 96.88]

Nearest PDB structures (foldseek):
  9cai-assembly1_Ac  TM=9.162E-01  e=2.053E-06  Caenorhabditis elegans
  8ovj-assembly1_Sd  TM=9.193E-01  e=8.039E-06  Leishmania major strain Friedlin
  8p5d-assembly1_SCC  TM=9.304E-01  e=1.095E-04  Spraguea lophii 42_110
  6rm3-assembly1_SCC  TM=9.137E-01  e=5.370E-05  Vairimorpha necatrix
  4v8m-assembly1_AZ  TM=8.362E-01  e=8.633E-05  Trypanosoma brucei brucei TREU927

Secondary structure (DSSP, 8-state):
--------SSTTTTTTT----GGGG-EEEEEEEEEEEESTTS-EEEEEEEEPPTTS-PPEEEEEEEES---TT-EEEES-SS--PPPP-

Radius of gyration: 21.68 Å; Cα contacts (8 Å, |Δi|>4): 129; chains: 1; bounding box: 29×48×69 Å

Sequence (89 aa):
MSKKGTQGKKKKAEEEEKEIDLEANLVHAKVLGIVMRTGARGQVTQVKVSIPDPTGNKPRILYRNVAGPVKKGDFLCLLESEREARRLR